Protein AF-A0A7S3CBG9-F1 (afdb_monomer)

Radius of gyration: 13.79 Å; Cα contacts (8 Å, |Δi|>4): 173; chains: 1; bounding box: 27×24×37 Å

Sequence (105 aa):
RRRILQAREARKAIGLPSAQKTNAYRLINSEGDSLSGLVVDRYGTDLVVQSSSAWVESHKDVVLAALAESAGDDPEEEDGAAETIAWRSDAGILKKEGVGVESGF

Structure (mmCIF, N/CA/C/O backbone):
data_AF-A0A7S3CBG9-F1
#
_entry.id   AF-A0A7S3CBG9-F1
#
loop_
_atom_site.group_PDB
_atom_site.id
_atom_site.type_symbol
_atom_site.label_atom_id
_atom_site.label_alt_id
_atom_site.label_comp_id
_atom_site.label_asym_id
_atom_site.label_entity_id
_atom_site.label_seq_id
_atom_site.pdbx_PDB_ins_code
_atom_site.Cartn_x
_atom_site.Cartn_y
_atom_site.Cartn_z
_atom_site.occupancy
_atom_site.B_iso_or_equiv
_atom_site.auth_seq_id
_atom_site.auth_comp_id
_atom_site.auth_asym_id
_atom_site.auth_atom_id
_atom_site.pdbx_PDB_model_num
ATOM 1 N N . ARG A 1 1 ? 4.955 -8.889 1.959 1.00 92.44 1 ARG A N 1
ATOM 2 C CA . ARG A 1 1 ? 4.261 -9.217 3.229 1.00 92.44 1 ARG A CA 1
ATOM 3 C C . ARG A 1 1 ? 4.956 -8.678 4.489 1.00 92.44 1 ARG A C 1
ATOM 5 O O . ARG A 1 1 ? 4.438 -7.729 5.048 1.00 92.44 1 ARG A O 1
ATOM 12 N N . ARG A 1 2 ? 6.140 -9.164 4.920 1.00 96.00 2 ARG A N 1
ATOM 13 C CA . ARG A 1 2 ? 6.783 -8.751 6.204 1.00 96.00 2 ARG A CA 1
ATOM 14 C C . ARG A 1 2 ? 6.778 -7.237 6.496 1.00 96.00 2 ARG A C 1
ATOM 16 O O . ARG A 1 2 ? 6.385 -6.844 7.583 1.00 96.00 2 ARG A O 1
ATOM 23 N N . ARG A 1 3 ? 7.193 -6.400 5.536 1.00 97.00 3 ARG A N 1
ATOM 24 C CA . ARG A 1 3 ? 7.226 -4.933 5.713 1.00 97.00 3 ARG A CA 1
ATOM 25 C C . ARG A 1 3 ? 5.834 -4.302 5.859 1.00 97.00 3 ARG A C 1
ATOM 27 O O . ARG A 1 3 ? 5.697 -3.335 6.588 1.00 97.00 3 ARG A O 1
ATOM 34 N N . ILE A 1 4 ? 4.809 -4.877 5.225 1.00 96.25 4 ILE A N 1
ATOM 35 C CA . ILE A 1 4 ? 3.414 -4.417 5.349 1.00 96.25 4 ILE A CA 1
ATOM 36 C C . ILE A 1 4 ? 2.925 -4.647 6.782 1.00 96.25 4 ILE A C 1
ATOM 38 O O . ILE A 1 4 ? 2.371 -3.744 7.396 1.00 96.25 4 ILE A O 1
ATOM 42 N N . LEU A 1 5 ? 3.208 -5.827 7.343 1.00 95.38 5 LEU A N 1
ATOM 43 C CA . LEU A 1 5 ? 2.869 -6.140 8.733 1.00 95.38 5 LEU A CA 1
ATOM 44 C C . LEU A 1 5 ? 3.621 -5.233 9.717 1.00 95.38 5 LEU A C 1
ATOM 46 O O . LEU A 1 5 ? 3.026 -4.716 10.648 1.00 95.38 5 LEU A O 1
ATOM 50 N N . GLN A 1 6 ? 4.908 -4.961 9.482 1.00 96.94 6 GLN A N 1
ATOM 51 C CA . GLN A 1 6 ? 5.669 -4.011 10.307 1.00 96.94 6 GLN A CA 1
ATOM 52 C C . GLN A 1 6 ? 5.085 -2.593 10.257 1.00 96.94 6 GLN A C 1
ATOM 54 O O . GLN A 1 6 ? 4.969 -1.942 11.293 1.00 96.94 6 GLN A O 1
ATOM 59 N N . ALA A 1 7 ? 4.691 -2.131 9.067 1.00 97.06 7 ALA A N 1
ATOM 60 C CA . ALA A 1 7 ? 4.043 -0.839 8.898 1.00 97.06 7 ALA A CA 1
ATOM 61 C C . ALA A 1 7 ? 2.716 -0.785 9.671 1.00 97.06 7 ALA A C 1
ATOM 63 O O . ALA A 1 7 ? 2.484 0.181 10.396 1.00 97.06 7 ALA A O 1
ATOM 64 N N . ARG A 1 8 ? 1.894 -1.841 9.589 1.00 94.50 8 ARG A N 1
ATOM 65 C CA . ARG A 1 8 ? 0.648 -2.001 10.356 1.00 94.50 8 ARG A CA 1
ATOM 66 C C . ARG A 1 8 ? 0.887 -1.907 11.862 1.00 94.50 8 ARG A C 1
ATOM 68 O O . ARG A 1 8 ? 0.254 -1.081 12.511 1.00 94.50 8 ARG A O 1
ATOM 75 N N . GLU A 1 9 ? 1.837 -2.667 12.401 1.00 94.75 9 GLU A N 1
ATOM 76 C CA . GLU A 1 9 ? 2.172 -2.616 13.832 1.00 94.75 9 GLU A CA 1
ATOM 77 C C . GLU A 1 9 ? 2.601 -1.211 14.274 1.00 94.75 9 GLU A C 1
ATOM 79 O O . GLU A 1 9 ? 2.190 -0.735 15.332 1.00 94.75 9 GLU A O 1
ATOM 84 N N . ALA A 1 10 ? 3.355 -0.488 13.440 1.00 96.25 10 ALA A N 1
ATOM 85 C CA . ALA A 1 10 ? 3.701 0.904 13.719 1.00 96.25 10 ALA A CA 1
ATOM 86 C C . ALA A 1 10 ? 2.469 1.830 13.786 1.00 96.25 10 ALA A C 1
ATOM 88 O O . ALA A 1 10 ? 2.479 2.791 14.554 1.00 96.25 10 ALA A O 1
ATOM 89 N N . ARG A 1 11 ? 1.394 1.544 13.034 1.00 95.00 11 ARG A N 1
ATOM 90 C CA . ARG A 1 11 ? 0.130 2.306 13.101 1.00 95.00 11 ARG A CA 1
ATOM 91 C C . ARG A 1 11 ? -0.639 1.959 14.366 1.00 95.00 11 ARG A C 1
ATOM 93 O O . ARG A 1 11 ? -1.078 2.870 15.068 1.00 95.00 11 ARG A O 1
ATOM 100 N N . LYS A 1 12 ? -0.704 0.674 14.718 1.00 92.62 12 LYS A N 1
ATOM 101 C CA . LYS A 1 12 ? -1.313 0.218 15.976 1.00 92.62 12 LYS A CA 1
ATOM 102 C C . LYS A 1 12 ? -0.639 0.858 17.185 1.00 92.62 12 LYS A C 1
ATOM 104 O O . LYS A 1 12 ? -1.321 1.357 18.075 1.00 92.62 12 LYS A O 1
ATOM 109 N N . ALA A 1 13 ? 0.692 0.943 17.176 1.00 94.38 13 ALA A N 1
ATOM 110 C CA . ALA A 1 13 ? 1.473 1.549 18.254 1.00 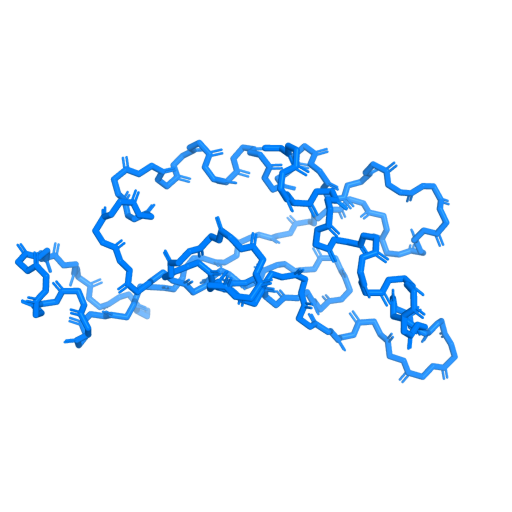94.38 13 ALA A CA 1
ATOM 111 C C . ALA A 1 13 ? 1.141 3.032 18.513 1.00 94.38 13 ALA A C 1
ATOM 113 O O . ALA A 1 13 ? 1.347 3.515 19.625 1.00 94.38 13 ALA A O 1
ATOM 114 N N . ILE A 1 14 ? 0.607 3.749 17.517 1.00 93.62 14 ILE A N 1
ATOM 115 C CA . ILE A 1 14 ? 0.149 5.142 17.653 1.00 93.62 14 ILE A CA 1
ATOM 116 C C . ILE A 1 14 ? -1.381 5.270 17.742 1.00 93.62 14 ILE A C 1
ATOM 118 O O . ILE A 1 14 ? -1.910 6.380 17.690 1.00 93.62 14 ILE A O 1
ATOM 122 N N . GLY A 1 15 ? -2.093 4.151 17.901 1.00 91.94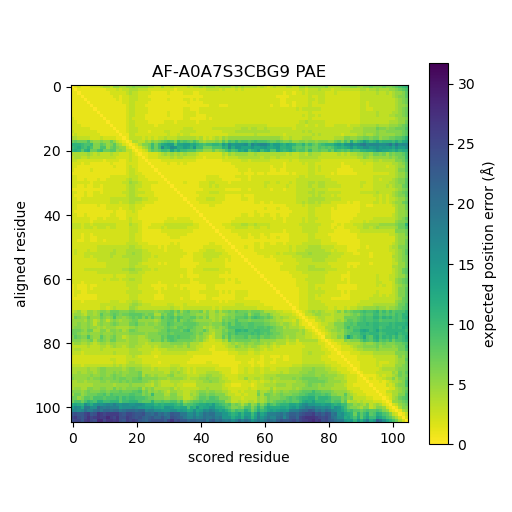 15 GLY A N 1
ATOM 123 C CA . GLY A 1 15 ? -3.544 4.108 18.085 1.00 91.94 15 GLY A CA 1
ATOM 124 C C . GLY A 1 15 ? -4.362 4.180 16.793 1.00 91.94 15 GLY A C 1
ATOM 125 O O . GLY A 1 15 ? -5.478 4.700 16.827 1.00 9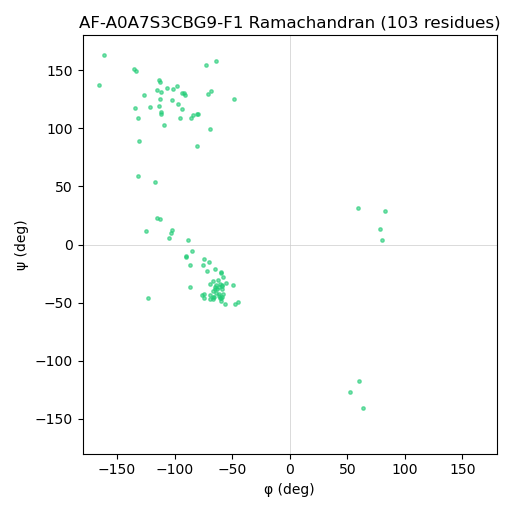1.94 15 GLY A O 1
ATOM 126 N N . LEU A 1 16 ? -3.818 3.706 15.665 1.00 92.38 16 LEU A N 1
ATOM 127 C CA . LEU A 1 16 ? -4.523 3.599 14.384 1.00 92.38 16 LEU A CA 1
ATOM 128 C C . LEU A 1 16 ? -4.728 2.128 13.952 1.00 92.38 16 LEU A C 1
ATOM 130 O O . LEU A 1 16 ? -3.791 1.340 14.089 1.00 92.38 16 LEU A O 1
ATOM 134 N N . PRO A 1 17 ? -5.888 1.781 13.358 1.00 91.56 17 PRO A N 1
ATOM 135 C CA . PRO A 1 17 ? -7.090 2.613 13.277 1.00 91.56 17 PRO A CA 1
ATOM 136 C C . PRO A 1 17 ? -7.672 2.879 14.672 1.00 91.56 17 PRO A C 1
ATOM 138 O O . PRO A 1 17 ? -7.403 2.164 15.636 1.00 91.56 17 PRO A O 1
ATOM 141 N N . SER A 1 18 ? -8.450 3.949 14.795 1.00 87.06 18 SER A N 1
ATOM 142 C CA . SER A 1 18 ? -9.123 4.289 16.044 1.00 87.06 18 SER A CA 1
ATOM 143 C C . SER A 1 18 ? -10.610 4.049 15.850 1.00 87.06 18 SER A C 1
ATOM 145 O O . SER A 1 18 ? -11.273 4.890 15.248 1.00 87.06 18 SER A O 1
ATOM 147 N N . ALA A 1 19 ? -11.133 2.940 16.381 1.00 74.69 19 ALA A N 1
ATOM 148 C CA . ALA A 1 19 ? -12.525 2.514 16.179 1.00 74.69 19 ALA A CA 1
ATOM 149 C C . ALA A 1 19 ? -13.558 3.633 16.438 1.00 74.69 19 ALA A C 1
ATOM 151 O O . ALA A 1 19 ? -14.554 3.757 15.738 1.00 74.69 19 ALA A O 1
ATOM 152 N N . GLN A 1 20 ? -13.292 4.521 17.404 1.00 79.25 20 GLN A N 1
ATOM 153 C CA . GLN A 1 20 ? -14.197 5.629 17.743 1.00 79.25 20 GLN A CA 1
ATOM 154 C C . GLN A 1 20 ? -13.946 6.930 16.960 1.00 79.25 20 GLN A C 1
ATOM 156 O O . GLN A 1 20 ? -14.735 7.865 17.086 1.00 79.25 20 GLN A O 1
ATOM 161 N N . LYS A 1 21 ? -12.837 7.049 16.215 1.00 85.44 21 LYS A N 1
ATOM 162 C CA . LYS A 1 21 ? -12.429 8.312 15.569 1.00 85.44 21 LYS A CA 1
ATOM 163 C C . LYS A 1 21 ? -12.243 8.211 14.062 1.00 85.44 21 LYS A C 1
ATOM 165 O O . LYS A 1 21 ? -12.645 9.133 13.362 1.00 85.44 21 LYS A O 1
ATOM 170 N N . THR A 1 22 ? -11.565 7.175 13.571 1.00 92.25 22 THR A N 1
ATOM 171 C CA . THR A 1 22 ? -11.249 7.034 12.146 1.00 92.25 22 THR A CA 1
ATOM 172 C C . THR A 1 22 ? -10.779 5.623 11.797 1.00 92.25 22 THR A C 1
ATOM 174 O O . THR A 1 22 ? -9.920 5.055 12.479 1.00 92.25 22 THR A O 1
ATOM 177 N N . ASN A 1 23 ? -11.281 5.118 10.673 1.00 91.38 23 ASN A N 1
ATOM 178 C CA . ASN A 1 23 ? -10.724 3.997 9.914 1.00 91.38 23 ASN A CA 1
ATOM 179 C C . ASN A 1 23 ? -9.998 4.454 8.632 1.00 91.38 23 ASN A C 1
ATOM 181 O O . ASN A 1 23 ? -9.540 3.639 7.834 1.00 91.38 23 ASN A O 1
ATOM 185 N N . ALA A 1 24 ? -9.873 5.768 8.438 1.00 95.00 24 ALA A N 1
ATOM 186 C CA . ALA A 1 24 ? -9.074 6.373 7.388 1.00 95.00 24 ALA A CA 1
ATOM 187 C C . ALA A 1 24 ? -7.671 6.687 7.920 1.00 95.00 24 ALA A C 1
ATOM 189 O O . ALA A 1 24 ? -7.521 7.504 8.839 1.00 95.00 24 ALA A O 1
ATOM 190 N N . TYR A 1 25 ? -6.644 6.047 7.363 1.00 96.00 25 TYR A N 1
ATOM 191 C CA . TYR A 1 25 ? -5.256 6.251 7.773 1.00 96.00 25 TYR A CA 1
ATOM 192 C C . TYR A 1 25 ? -4.249 5.778 6.721 1.00 96.00 25 TYR A C 1
ATOM 194 O O . TYR A 1 25 ? -4.549 4.980 5.840 1.00 96.00 25 TYR A O 1
ATOM 202 N N . ARG A 1 26 ? -3.001 6.234 6.846 1.00 97.44 26 ARG A N 1
ATOM 203 C CA . ARG A 1 26 ? -1.898 5.746 6.016 1.00 97.44 26 ARG A CA 1
ATOM 204 C C . ARG A 1 26 ? -1.361 4.427 6.553 1.00 97.44 26 ARG A C 1
ATOM 206 O O . ARG A 1 26 ? -0.712 4.430 7.599 1.00 97.44 26 ARG A O 1
ATOM 213 N N . LEU A 1 27 ? -1.549 3.335 5.818 1.00 96.94 27 LEU A N 1
ATOM 214 C CA . LEU A 1 27 ? -1.011 2.014 6.148 1.00 96.94 27 LEU A CA 1
ATOM 215 C C . LEU A 1 27 ? 0.488 1.906 5.833 1.00 96.94 27 LEU A C 1
ATOM 217 O O . LEU A 1 27 ? 1.238 1.400 6.660 1.00 96.94 27 LEU A O 1
ATOM 221 N N . ILE A 1 28 ? 0.932 2.409 4.674 1.00 98.38 28 ILE A N 1
ATOM 222 C CA . ILE A 1 28 ? 2.347 2.408 4.252 1.00 98.38 28 ILE A CA 1
ATOM 223 C C . ILE A 1 28 ? 2.772 3.831 3.886 1.00 98.38 28 ILE A C 1
ATOM 225 O O . ILE A 1 28 ? 2.113 4.504 3.098 1.00 98.38 28 ILE A O 1
ATOM 229 N N . ASN A 1 29 ? 3.885 4.286 4.455 1.00 98.31 29 ASN A N 1
ATOM 230 C CA . ASN A 1 29 ? 4.462 5.620 4.325 1.00 98.31 29 ASN A CA 1
ATOM 231 C C . ASN A 1 29 ? 5.847 5.570 3.666 1.00 98.31 29 ASN A C 1
ATOM 233 O O . ASN A 1 29 ? 6.823 6.102 4.199 1.00 98.31 29 ASN A O 1
ATOM 237 N N . SER A 1 30 ? 5.919 4.941 2.491 1.00 98.31 30 SER A N 1
ATOM 238 C CA . SER A 1 30 ? 7.085 4.975 1.607 1.00 98.31 30 SER A CA 1
ATOM 239 C C . SER A 1 30 ? 8.396 4.584 2.314 1.00 98.31 30 SER A C 1
ATOM 241 O O . SER A 1 30 ? 8.479 3.532 2.958 1.00 98.31 30 SER A O 1
ATOM 243 N N . GLU A 1 31 ? 9.437 5.416 2.228 1.00 97.94 31 GLU A N 1
ATOM 244 C CA . GLU A 1 31 ? 10.741 5.228 2.870 1.00 97.94 31 GLU A CA 1
ATOM 245 C C . GLU A 1 31 ? 10.620 5.035 4.384 1.00 97.94 31 GLU A C 1
ATOM 247 O O . GLU A 1 31 ? 11.389 4.262 4.955 1.00 97.94 31 GLU A O 1
ATOM 252 N N . GLY A 1 32 ? 9.631 5.674 5.020 1.00 97.94 32 GLY A N 1
ATOM 253 C CA . GLY A 1 32 ? 9.366 5.544 6.453 1.00 97.94 32 GLY A CA 1
ATOM 254 C C . GLY A 1 32 ? 9.048 4.110 6.885 1.00 97.94 32 GLY A C 1
ATOM 255 O O . GLY A 1 32 ? 9.331 3.747 8.020 1.00 97.94 32 GLY A O 1
AT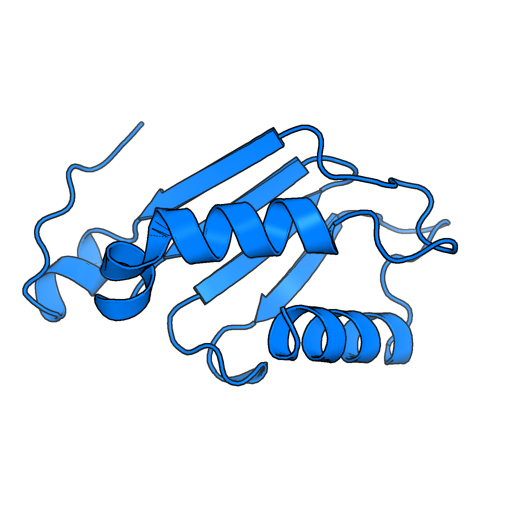OM 256 N N . ASP A 1 33 ? 8.554 3.276 5.964 1.00 98.38 33 ASP A N 1
ATOM 257 C CA . ASP A 1 33 ? 8.288 1.847 6.176 1.00 98.38 33 ASP A CA 1
ATOM 258 C C . ASP A 1 33 ? 9.211 0.941 5.347 1.00 98.38 33 ASP A C 1
ATOM 260 O O . ASP A 1 33 ? 8.909 -0.226 5.082 1.00 98.38 33 ASP A O 1
ATOM 264 N N . SER A 1 34 ? 10.370 1.460 4.924 1.00 97.38 34 SER A N 1
ATOM 265 C CA . SER A 1 34 ? 11.344 0.727 4.101 1.00 97.38 34 SER A CA 1
ATOM 266 C C . SER A 1 34 ? 10.779 0.232 2.757 1.00 97.38 34 SER A C 1
ATOM 268 O O . SER A 1 34 ? 11.193 -0.816 2.242 1.00 97.38 34 SER A O 1
ATOM 270 N N . LEU A 1 35 ? 9.826 0.973 2.188 1.00 97.56 35 LEU A N 1
ATOM 271 C CA . LEU A 1 35 ? 9.163 0.699 0.911 1.00 97.56 35 LEU A CA 1
ATOM 272 C C . LEU A 1 35 ? 9.144 1.975 0.049 1.00 97.56 35 LEU A C 1
ATOM 274 O O . LEU A 1 35 ? 8.089 2.476 -0.311 1.00 97.56 35 LEU A O 1
ATOM 278 N N . SER A 1 36 ? 10.329 2.517 -0.253 1.00 97.25 36 SER A N 1
ATOM 279 C CA . SER A 1 36 ? 10.512 3.766 -1.018 1.00 97.25 36 SER A CA 1
ATOM 280 C C . SER A 1 36 ? 9.684 3.812 -2.309 1.00 97.25 36 SER A C 1
ATOM 282 O O . SER A 1 36 ? 9.776 2.919 -3.150 1.00 97.25 36 SER A O 1
ATOM 284 N N . GLY A 1 37 ? 8.874 4.854 -2.466 1.00 96.81 37 GLY A N 1
ATOM 285 C CA . GLY A 1 37 ? 7.973 5.063 -3.597 1.00 96.81 37 GLY A CA 1
ATOM 286 C C . GLY A 1 37 ? 6.647 4.294 -3.540 1.00 96.81 37 GLY A C 1
ATOM 287 O O . GLY A 1 37 ? 5.878 4.369 -4.495 1.00 96.81 37 GLY A O 1
ATOM 288 N N . LEU A 1 38 ? 6.363 3.565 -2.453 1.00 98.50 38 LEU A N 1
ATOM 289 C CA . LEU A 1 38 ? 5.075 2.904 -2.216 1.00 98.50 38 LEU A CA 1
ATOM 290 C C . LEU A 1 38 ? 4.346 3.567 -1.046 1.00 98.50 38 LEU A C 1
ATOM 292 O O . LEU A 1 38 ? 4.750 3.450 0.112 1.00 98.50 38 LEU A O 1
ATOM 296 N N . VAL A 1 39 ? 3.220 4.203 -1.339 1.00 98.62 39 VAL A N 1
ATOM 297 C CA . VAL A 1 39 ? 2.281 4.695 -0.328 1.00 98.62 39 VAL A CA 1
ATOM 298 C C . VAL A 1 39 ? 0.989 3.903 -0.432 1.00 98.62 39 VAL A C 1
ATOM 300 O O . VAL A 1 39 ? 0.525 3.599 -1.529 1.00 98.62 39 VAL A O 1
ATOM 303 N N . VAL A 1 40 ? 0.410 3.562 0.716 1.00 98.31 40 VAL A N 1
ATOM 304 C CA . VAL A 1 40 ? -0.902 2.914 0.783 1.00 98.31 40 VAL A CA 1
ATOM 305 C C . VAL A 1 40 ? -1.723 3.603 1.853 1.00 98.31 40 VAL A C 1
ATOM 307 O O . VAL A 1 40 ? -1.356 3.577 3.030 1.00 98.31 40 VAL A O 1
ATOM 310 N N . ASP A 1 41 ? -2.830 4.196 1.433 1.00 97.94 41 ASP A N 1
ATOM 311 C CA . ASP A 1 41 ? -3.835 4.779 2.311 1.00 97.94 41 ASP A CA 1
ATOM 312 C C . ASP A 1 41 ? -5.019 3.805 2.411 1.00 97.94 41 ASP A C 1
ATOM 314 O O . ASP A 1 41 ? -5.452 3.238 1.407 1.00 97.94 41 ASP A O 1
ATOM 318 N N . ARG A 1 42 ? -5.502 3.568 3.630 1.00 95.81 42 ARG A N 1
ATOM 319 C CA . ARG A 1 42 ? -6.651 2.712 3.930 1.00 95.81 42 ARG A CA 1
ATOM 320 C C . ARG A 1 42 ? -7.839 3.581 4.319 1.00 95.81 42 ARG A C 1
ATOM 322 O O . ARG A 1 42 ? -7.679 4.501 5.119 1.00 95.81 42 ARG A O 1
ATOM 329 N N . TYR A 1 43 ? -9.004 3.267 3.765 1.00 94.88 43 TYR A N 1
ATOM 330 C CA . TYR A 1 43 ? -10.289 3.899 4.043 1.00 94.88 43 TYR A CA 1
ATOM 331 C C . TYR A 1 43 ? -11.322 2.804 4.302 1.00 94.88 43 TYR A C 1
ATOM 333 O O . TYR A 1 43 ? -11.955 2.310 3.374 1.00 94.88 43 TYR A O 1
ATOM 341 N N . GLY A 1 44 ? -11.461 2.379 5.557 1.00 92.88 44 GLY A N 1
ATOM 342 C CA . GLY A 1 44 ? -12.303 1.229 5.881 1.00 92.88 44 GLY A CA 1
ATOM 343 C C . GLY A 1 44 ? -11.816 -0.042 5.176 1.00 92.88 44 GLY A C 1
ATOM 344 O O . GLY A 1 44 ? -10.688 -0.488 5.403 1.00 92.88 44 GLY A O 1
ATOM 345 N N . THR A 1 45 ? -12.640 -0.610 4.297 1.00 94.12 45 THR A N 1
ATOM 346 C CA . THR A 1 45 ? -12.311 -1.784 3.470 1.00 94.12 45 THR A CA 1
ATOM 347 C C . THR A 1 45 ? -11.577 -1.440 2.167 1.00 94.12 45 THR A C 1
ATOM 349 O O . THR A 1 45 ? -11.128 -2.348 1.468 1.00 94.12 45 THR A O 1
ATOM 352 N N . ASP A 1 46 ? -11.400 -0.161 1.829 1.00 95.75 46 ASP A N 1
ATOM 353 C CA . ASP A 1 46 ? -10.762 0.263 0.581 1.00 95.75 46 ASP A CA 1
ATOM 354 C C . ASP A 1 46 ? -9.280 0.612 0.778 1.00 95.75 46 ASP A C 1
ATOM 356 O O . ASP A 1 46 ? -8.900 1.321 1.716 1.00 95.75 46 ASP A O 1
ATOM 360 N N . LEU A 1 47 ? -8.425 0.165 -0.146 1.00 97.75 47 LEU A N 1
ATOM 361 C CA . LEU A 1 47 ? -7.012 0.545 -0.207 1.00 97.75 47 LEU A CA 1
ATOM 362 C C . LEU A 1 47 ? -6.731 1.403 -1.441 1.00 97.75 47 LEU A C 1
ATOM 364 O O . LEU A 1 47 ? -7.045 1.025 -2.567 1.00 97.75 47 LEU A O 1
ATOM 368 N N . VAL A 1 48 ? -6.052 2.530 -1.248 1.00 98.06 48 VAL A N 1
ATOM 369 C CA . VAL A 1 48 ? -5.541 3.375 -2.331 1.00 98.06 48 VAL A CA 1
ATOM 370 C C . VAL A 1 48 ? -4.023 3.300 -2.332 1.00 98.06 48 VAL A C 1
ATOM 372 O O . VAL A 1 48 ? -3.356 3.783 -1.418 1.00 98.06 48 VAL A O 1
ATOM 375 N N . VAL A 1 49 ? -3.470 2.699 -3.380 1.00 98.25 49 VAL A N 1
ATOM 376 C CA . VAL A 1 49 ? -2.031 2.603 -3.612 1.00 98.25 49 VAL A CA 1
ATOM 377 C C . VAL A 1 49 ? -1.581 3.787 -4.451 1.00 98.25 49 VAL A C 1
ATOM 379 O O . VAL A 1 49 ? -2.150 4.046 -5.510 1.00 98.25 49 VAL A O 1
ATOM 382 N N . GLN A 1 50 ? -0.531 4.470 -4.009 1.00 97.62 50 GLN A N 1
ATOM 383 C CA . GLN A 1 50 ? 0.210 5.425 -4.821 1.00 97.62 50 GLN A CA 1
ATOM 384 C C . GLN A 1 50 ? 1.609 4.875 -5.085 1.00 97.62 50 GLN A C 1
ATOM 386 O O . GLN A 1 50 ? 2.342 4.524 -4.157 1.00 97.62 50 GLN A O 1
ATOM 391 N N . SER A 1 51 ? 1.958 4.803 -6.361 1.00 96.69 51 SER A N 1
ATOM 392 C CA . SER A 1 51 ? 3.240 4.312 -6.846 1.00 96.69 51 SER A CA 1
ATOM 393 C C . SER A 1 51 ? 4.009 5.455 -7.492 1.00 96.69 51 SER A C 1
ATOM 395 O O . SER A 1 51 ? 3.546 6.063 -8.458 1.00 96.69 51 SER A O 1
ATOM 397 N N . SER A 1 52 ? 5.177 5.765 -6.941 1.00 95.75 52 SER A N 1
ATOM 398 C CA . SER A 1 52 ? 6.056 6.838 -7.413 1.00 95.75 52 SER A CA 1
ATOM 399 C C . SER A 1 52 ? 7.472 6.361 -7.724 1.00 95.75 52 SER A C 1
ATOM 401 O O . SER A 1 52 ? 8.347 7.188 -7.955 1.00 95.75 52 SER A O 1
ATOM 403 N N . SER A 1 53 ? 7.703 5.045 -7.770 1.00 95.25 53 SER A N 1
ATOM 404 C CA . SER A 1 53 ? 8.986 4.482 -8.189 1.00 95.25 53 SER A CA 1
ATOM 405 C C . SER A 1 53 ? 8.841 3.306 -9.156 1.00 95.25 53 SER A C 1
ATOM 407 O O . SER A 1 53 ? 7.872 2.543 -9.144 1.00 95.25 53 SER A O 1
ATOM 409 N N . ALA A 1 54 ? 9.846 3.139 -10.003 1.00 95.31 54 ALA A N 1
ATOM 410 C CA . ALA A 1 54 ? 9.912 2.184 -11.089 1.00 95.31 54 ALA A CA 1
ATOM 411 C C . ALA A 1 54 ? 9.827 0.749 -10.588 1.00 95.31 54 ALA A C 1
ATOM 413 O O . ALA A 1 54 ? 9.207 -0.100 -11.228 1.00 95.31 54 ALA A O 1
ATOM 414 N N . TRP A 1 55 ? 10.433 0.466 -9.431 1.00 95.38 55 TRP A N 1
ATOM 415 C CA . TRP A 1 55 ? 10.367 -0.868 -8.851 1.00 95.38 55 TRP A CA 1
ATOM 416 C C . TRP A 1 55 ? 8.957 -1.188 -8.349 1.00 95.38 55 TRP A C 1
ATOM 418 O O . TRP A 1 55 ? 8.551 -2.340 -8.470 1.00 95.38 55 TRP A O 1
ATOM 428 N N . VAL A 1 56 ? 8.202 -0.206 -7.840 1.00 96.44 56 VAL A N 1
ATOM 429 C CA . VAL A 1 56 ? 6.816 -0.419 -7.393 1.00 96.44 56 VAL A CA 1
ATOM 430 C C . VAL A 1 56 ? 5.929 -0.746 -8.586 1.00 96.44 56 VAL A C 1
ATOM 432 O O . VAL A 1 56 ? 5.207 -1.739 -8.536 1.00 96.44 56 VAL A O 1
ATOM 435 N N . GLU A 1 57 ? 6.057 -0.001 -9.687 1.00 95.69 57 GLU A N 1
ATOM 436 C CA . GLU A 1 57 ? 5.360 -0.319 -10.942 1.00 95.69 57 GLU A CA 1
ATOM 437 C C . GLU A 1 57 ? 5.753 -1.699 -11.483 1.00 95.69 57 GLU A C 1
ATOM 439 O O . GLU A 1 57 ? 4.892 -2.511 -11.814 1.00 95.69 57 GLU A O 1
ATOM 444 N N . SER A 1 58 ? 7.052 -2.011 -11.508 1.00 95.50 58 SER A N 1
ATOM 445 C CA . SER A 1 58 ? 7.557 -3.289 -12.036 1.00 95.50 58 SER A CA 1
ATOM 446 C C . SER A 1 58 ? 7.111 -4.504 -11.214 1.00 95.50 58 SER A C 1
ATOM 448 O O . SER A 1 58 ? 7.126 -5.622 -11.720 1.00 95.50 58 SER A O 1
ATOM 450 N N . HIS A 1 59 ? 6.727 -4.303 -9.950 1.00 96.75 59 HIS A N 1
ATOM 451 C CA . HIS A 1 59 ? 6.273 -5.358 -9.040 1.00 96.75 59 HIS A CA 1
ATOM 452 C C . HIS A 1 59 ? 4.805 -5.186 -8.633 1.00 96.75 59 HIS A C 1
ATOM 454 O O . HIS A 1 59 ? 4.396 -5.714 -7.596 1.00 96.75 59 HIS A O 1
ATOM 460 N N . LYS A 1 60 ? 4.005 -4.474 -9.436 1.00 96.25 60 LYS A N 1
ATOM 461 C CA . LYS A 1 60 ? 2.600 -4.165 -9.147 1.00 96.25 60 LYS A CA 1
ATOM 462 C C . LYS A 1 60 ? 1.797 -5.382 -8.694 1.00 96.25 60 LYS A C 1
ATOM 464 O O . LYS A 1 60 ? 1.199 -5.340 -7.623 1.00 96.25 60 LYS A O 1
ATOM 469 N N . ASP A 1 61 ? 1.846 -6.481 -9.441 1.00 97.50 61 ASP A N 1
ATOM 470 C CA . ASP A 1 61 ? 1.077 -7.691 -9.116 1.00 97.50 61 ASP A CA 1
ATOM 471 C C . ASP A 1 61 ? 1.500 -8.309 -7.777 1.00 97.50 61 ASP A C 1
ATOM 473 O O . ASP A 1 61 ? 0.661 -8.731 -6.982 1.00 97.50 61 ASP A O 1
ATOM 477 N N . VAL A 1 62 ? 2.803 -8.296 -7.477 1.00 97.56 62 VAL A N 1
ATOM 478 C CA . VAL A 1 62 ? 3.347 -8.790 -6.203 1.00 97.56 62 VAL A CA 1
ATOM 479 C C . VAL A 1 62 ? 2.899 -7.905 -5.041 1.00 97.56 62 VAL A C 1
ATOM 481 O O . VAL A 1 62 ? 2.574 -8.411 -3.966 1.00 97.56 62 VAL A O 1
ATOM 484 N N . VAL A 1 63 ? 2.876 -6.584 -5.238 1.00 97.69 63 VAL A N 1
ATOM 485 C CA . VAL A 1 63 ? 2.402 -5.627 -4.231 1.00 97.69 63 VAL A CA 1
ATOM 486 C C . VAL A 1 63 ? 0.905 -5.805 -3.989 1.00 97.69 63 VAL A C 1
ATOM 488 O O . VAL A 1 63 ? 0.500 -5.904 -2.833 1.00 97.69 63 VAL A O 1
ATOM 491 N N . LEU A 1 64 ? 0.098 -5.905 -5.048 1.00 97.31 64 LEU A N 1
ATOM 492 C CA . LEU A 1 64 ? -1.349 -6.114 -4.958 1.00 97.31 64 LEU A CA 1
ATOM 493 C C . LEU A 1 64 ? -1.688 -7.418 -4.230 1.00 97.31 64 LEU A C 1
ATOM 495 O O . LEU A 1 64 ? -2.473 -7.394 -3.285 1.00 97.31 64 LEU A O 1
ATOM 499 N N . ALA A 1 65 ? -1.047 -8.529 -4.603 1.00 96.38 65 ALA A N 1
ATOM 500 C CA . ALA A 1 65 ? -1.235 -9.813 -3.930 1.00 96.38 65 ALA A CA 1
ATOM 501 C C . ALA A 1 65 ? -0.851 -9.730 -2.446 1.00 96.38 65 ALA A C 1
ATOM 503 O O . ALA A 1 65 ? -1.620 -10.126 -1.573 1.00 96.38 65 ALA A O 1
ATOM 504 N N . ALA A 1 66 ? 0.301 -9.124 -2.137 1.00 96.56 66 ALA A N 1
ATOM 505 C CA . ALA A 1 66 ? 0.741 -8.966 -0.758 1.00 96.56 66 ALA A CA 1
ATOM 506 C C . ALA A 1 66 ? -0.194 -8.070 0.071 1.00 96.56 66 ALA A C 1
ATOM 508 O O . ALA A 1 66 ? -0.340 -8.315 1.269 1.00 96.56 66 ALA A O 1
ATOM 509 N N . LEU A 1 67 ? -0.795 -7.035 -0.523 1.00 96.25 67 LEU A N 1
ATOM 510 C CA . LEU A 1 67 ? -1.777 -6.178 0.146 1.00 96.25 67 LEU A CA 1
ATOM 511 C C . LEU A 1 67 ? -3.080 -6.930 0.406 1.00 96.25 67 LEU A C 1
ATOM 513 O O . LEU A 1 67 ? -3.555 -6.899 1.536 1.00 96.25 67 LEU A O 1
ATOM 517 N N . ALA A 1 68 ? -3.603 -7.648 -0.591 1.00 93.69 68 ALA A N 1
ATOM 518 C CA . ALA A 1 68 ? -4.818 -8.448 -0.454 1.00 93.69 68 ALA A CA 1
ATOM 519 C C . ALA A 1 68 ? -4.674 -9.515 0.645 1.00 93.69 68 ALA A C 1
ATOM 521 O O . ALA A 1 68 ? -5.540 -9.634 1.507 1.00 93.69 68 ALA A O 1
ATOM 522 N N . GLU A 1 69 ? -3.541 -10.221 0.676 1.00 92.62 69 GLU A N 1
ATOM 523 C CA . GLU A 1 69 ? -3.234 -11.197 1.727 1.00 92.62 69 GLU A CA 1
ATOM 524 C C . GLU A 1 69 ? -3.088 -10.551 3.111 1.00 92.62 69 GLU A C 1
ATOM 526 O O . GLU A 1 69 ? -3.506 -11.136 4.102 1.00 92.62 69 GLU A O 1
ATOM 531 N N . SER A 1 70 ? -2.485 -9.357 3.199 1.00 91.56 70 SER A N 1
ATOM 532 C CA . SER A 1 70 ? -2.184 -8.729 4.497 1.00 91.56 70 SER A CA 1
ATOM 533 C C . SER A 1 70 ? -3.329 -7.897 5.068 1.00 91.56 70 SER A C 1
ATOM 535 O O . SER A 1 70 ? -3.286 -7.531 6.244 1.00 91.56 70 SER A O 1
ATOM 537 N N . ALA A 1 71 ? -4.312 -7.518 4.248 1.00 83.31 71 ALA A N 1
ATOM 538 C CA . ALA A 1 71 ? -5.376 -6.601 4.644 1.00 83.31 71 ALA A CA 1
ATOM 539 C C . ALA A 1 71 ? -6.268 -7.187 5.745 1.00 83.31 71 ALA A C 1
ATOM 541 O O . ALA A 1 71 ? -6.640 -6.441 6.642 1.00 83.31 71 ALA A O 1
ATOM 542 N N . GLY A 1 72 ? -6.527 -8.500 5.710 1.00 81.12 72 GLY A N 1
ATOM 543 C CA . GLY A 1 72 ? -7.374 -9.217 6.673 1.00 81.12 72 GLY A CA 1
ATOM 544 C C . GLY A 1 72 ? -6.623 -10.020 7.741 1.00 81.12 72 GLY A C 1
ATOM 545 O O . GLY A 1 72 ? -7.234 -10.848 8.407 1.00 81.12 72 GLY A O 1
ATOM 546 N N . ASP A 1 73 ? -5.309 -9.828 7.886 1.00 84.19 73 ASP A N 1
ATOM 547 C CA . ASP A 1 73 ? -4.496 -10.587 8.850 1.00 84.19 73 ASP A CA 1
ATOM 548 C C . ASP A 1 73 ? -4.692 -10.144 10.310 1.00 84.19 73 ASP A C 1
ATOM 550 O O . ASP A 1 73 ? -4.279 -10.862 11.222 1.00 84.19 73 ASP A O 1
ATOM 554 N N . ASP A 1 74 ? -5.256 -8.956 10.545 1.00 82.38 74 ASP A N 1
ATOM 555 C CA . ASP A 1 74 ? -5.424 -8.411 11.891 1.00 82.38 74 ASP A CA 1
ATOM 556 C C . ASP A 1 74 ? -6.829 -8.722 12.428 1.00 82.38 74 ASP A C 1
ATOM 558 O O . ASP A 1 74 ? -7.801 -8.132 11.956 1.00 82.38 74 ASP A O 1
ATOM 562 N N . PRO A 1 75 ? -6.967 -9.627 13.412 1.00 78.38 75 PRO A N 1
ATOM 563 C CA . PRO A 1 75 ? -8.269 -9.980 13.967 1.00 78.38 75 PRO A CA 1
ATOM 564 C C . PRO A 1 75 ? -8.894 -8.852 14.801 1.00 78.38 75 PRO A C 1
ATOM 566 O O . PRO A 1 75 ? -10.079 -8.928 15.118 1.00 78.38 75 PRO A O 1
ATOM 569 N N . GLU A 1 76 ? -8.116 -7.838 15.195 1.00 79.19 76 GLU A N 1
ATOM 570 C CA . GLU A 1 76 ? -8.599 -6.688 15.970 1.00 79.19 76 GLU A CA 1
ATOM 571 C C . GLU A 1 76 ? -9.076 -5.534 15.076 1.00 79.19 76 GLU A C 1
ATOM 573 O O . GLU A 1 76 ? -9.660 -4.570 15.572 1.00 79.19 76 GLU A O 1
ATOM 578 N N . GLU A 1 77 ? -8.823 -5.601 13.768 1.00 79.81 77 GLU A N 1
ATOM 579 C CA . GLU A 1 77 ? -9.227 -4.565 12.825 1.00 79.81 77 GLU A CA 1
ATOM 580 C C . GLU A 1 77 ? -10.681 -4.770 12.381 1.00 79.81 77 GLU A C 1
ATOM 582 O O . GLU A 1 77 ? -10.995 -5.712 11.656 1.00 79.81 77 GLU A O 1
ATOM 587 N N . GLU A 1 78 ? -11.568 -3.861 12.798 1.00 80.88 78 GLU A N 1
ATOM 588 C CA . GLU A 1 78 ? -13.014 -3.950 12.531 1.00 80.88 78 GLU A CA 1
ATOM 589 C C . GLU A 1 78 ? -13.359 -4.004 11.036 1.00 80.88 78 GLU A C 1
ATOM 591 O O . GLU A 1 78 ? -14.296 -4.701 10.652 1.00 80.88 78 GLU A O 1
ATOM 596 N N . ASP A 1 79 ? -12.595 -3.309 10.187 1.00 82.94 79 ASP A N 1
ATOM 597 C CA . ASP A 1 79 ? -12.850 -3.271 8.744 1.00 82.94 79 ASP A CA 1
ATOM 598 C C . ASP A 1 79 ? -12.445 -4.575 8.024 1.00 82.94 79 ASP A C 1
ATOM 600 O O . ASP A 1 79 ? -12.814 -4.774 6.873 1.00 82.94 79 ASP A O 1
ATOM 604 N N . GLY A 1 80 ? -11.693 -5.483 8.660 1.00 86.12 80 GLY A N 1
ATOM 605 C CA . GLY A 1 80 ? -11.375 -6.801 8.099 1.00 86.12 80 GLY A CA 1
ATOM 606 C C . GLY A 1 80 ? -10.533 -6.777 6.812 1.00 86.12 80 GLY A C 1
ATOM 607 O O . GLY A 1 80 ? -9.572 -6.020 6.691 1.00 86.12 80 GLY A O 1
ATOM 608 N N . ALA A 1 81 ? -10.838 -7.658 5.853 1.00 89.94 81 ALA A N 1
ATOM 609 C CA . ALA A 1 81 ? -10.111 -7.745 4.582 1.00 89.94 81 ALA A CA 1
ATOM 610 C C . ALA A 1 81 ? -10.434 -6.570 3.642 1.00 89.94 81 ALA A C 1
ATOM 612 O O . ALA A 1 81 ? -11.513 -5.989 3.706 1.00 89.94 81 ALA A O 1
ATOM 613 N N . ALA A 1 82 ? -9.509 -6.240 2.736 1.00 92.19 82 ALA A N 1
ATOM 614 C CA . ALA A 1 82 ? -9.762 -5.210 1.734 1.00 92.19 82 ALA A CA 1
ATOM 615 C C . ALA A 1 82 ? -10.777 -5.704 0.688 1.00 92.19 82 ALA A C 1
ATOM 617 O O . ALA A 1 82 ? -10.588 -6.772 0.103 1.00 92.19 82 ALA A O 1
ATOM 618 N N . GLU A 1 83 ? -11.815 -4.912 0.425 1.00 93.88 83 GLU A N 1
ATOM 619 C CA . GLU A 1 83 ? -12.812 -5.180 -0.619 1.00 93.88 83 GLU A CA 1
ATOM 620 C C . GLU A 1 83 ? -12.367 -4.622 -1.972 1.00 93.88 83 GLU A C 1
ATOM 622 O O . GLU A 1 83 ? -12.575 -5.257 -3.008 1.00 93.88 83 GLU A O 1
ATOM 627 N N . THR A 1 84 ? -11.706 -3.459 -1.973 1.00 96.06 84 THR A N 1
ATOM 628 C CA . THR A 1 84 ? -11.156 -2.858 -3.189 1.00 96.06 8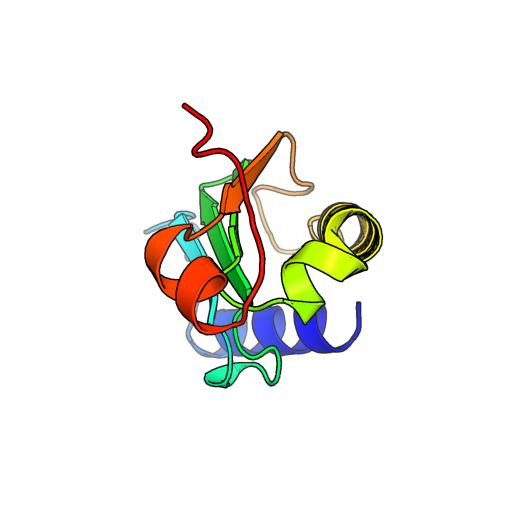4 THR A CA 1
ATOM 629 C C . THR A 1 84 ? -9.721 -2.373 -3.001 1.00 96.06 84 THR A C 1
ATOM 631 O O . THR A 1 84 ? -9.299 -1.978 -1.913 1.00 96.06 84 THR A O 1
ATOM 634 N N . ILE A 1 85 ? -8.947 -2.417 -4.090 1.00 97.25 85 ILE A N 1
ATOM 635 C CA . ILE A 1 85 ? -7.595 -1.855 -4.149 1.00 97.25 85 ILE A CA 1
ATOM 636 C C . ILE A 1 85 ? -7.476 -1.006 -5.417 1.00 97.25 85 ILE A C 1
ATOM 638 O O . ILE A 1 85 ? -7.418 -1.529 -6.531 1.00 97.25 85 ILE A O 1
ATOM 642 N N . ALA A 1 86 ? -7.422 0.313 -5.254 1.00 97.25 86 ALA A N 1
ATOM 643 C CA . ALA A 1 86 ? -7.212 1.265 -6.336 1.00 97.25 86 ALA A CA 1
ATOM 644 C C . ALA A 1 86 ? -5.714 1.554 -6.515 1.00 97.25 86 ALA A C 1
ATOM 646 O O . ALA A 1 86 ? -5.031 1.924 -5.564 1.00 97.25 86 ALA A O 1
ATOM 647 N N . TRP A 1 87 ? -5.200 1.435 -7.742 1.00 96.94 87 TRP A N 1
ATOM 648 C CA . TRP A 1 87 ? -3.802 1.745 -8.068 1.00 96.94 87 TRP A CA 1
ATOM 649 C C . TRP A 1 87 ? -3.683 3.102 -8.760 1.00 96.94 87 TRP A C 1
ATOM 651 O O . TRP A 1 87 ? -4.286 3.322 -9.811 1.00 96.94 87 TRP A O 1
ATOM 661 N N . ARG A 1 88 ? -2.872 4.000 -8.203 1.00 95.56 88 ARG A N 1
ATOM 662 C CA . ARG A 1 88 ? -2.576 5.326 -8.751 1.00 95.56 88 ARG A CA 1
ATOM 663 C C . ARG A 1 88 ? -1.078 5.466 -8.996 1.00 95.56 88 ARG A C 1
ATOM 665 O O . ARG A 1 88 ? -0.285 5.424 -8.062 1.00 95.56 88 ARG A O 1
ATOM 672 N N . SER A 1 89 ? -0.696 5.677 -10.246 1.00 94.50 89 SER A N 1
ATOM 673 C CA . SER A 1 89 ? 0.697 5.926 -10.621 1.00 94.50 89 SER A CA 1
ATOM 674 C C . SER A 1 89 ? 0.976 7.428 -10.664 1.00 94.50 89 SER A C 1
ATOM 676 O O . SER A 1 89 ? 0.242 8.177 -11.313 1.00 94.50 89 SER A O 1
ATOM 678 N N . ASP A 1 90 ? 2.049 7.883 -10.017 1.00 91.38 90 ASP A N 1
ATOM 679 C CA . ASP A 1 90 ? 2.536 9.258 -10.153 1.00 91.38 90 ASP A CA 1
ATOM 680 C C . ASP A 1 90 ? 3.355 9.382 -11.441 1.00 91.38 90 ASP A C 1
ATOM 682 O O . ASP A 1 90 ? 4.582 9.261 -11.458 1.00 91.38 90 ASP A O 1
ATOM 686 N N . ALA A 1 91 ? 2.657 9.620 -12.551 1.00 88.38 91 ALA A N 1
ATOM 687 C CA . ALA A 1 91 ? 3.279 9.738 -13.866 1.00 88.38 91 ALA A CA 1
ATOM 688 C C . ALA A 1 91 ? 4.346 10.847 -13.935 1.00 88.38 91 ALA A C 1
ATOM 690 O O . ALA A 1 91 ? 5.293 10.748 -14.718 1.00 88.38 91 ALA A O 1
ATOM 691 N N .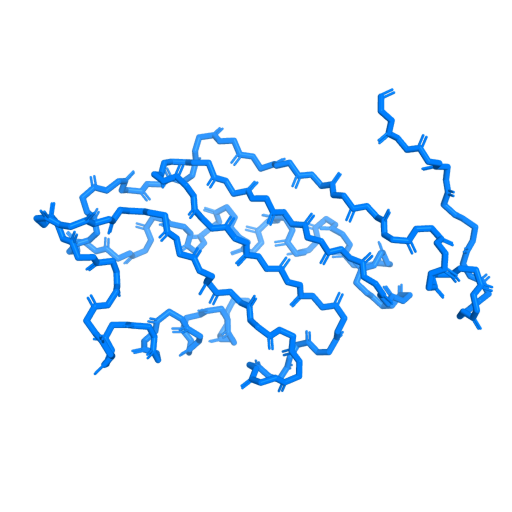 GLY A 1 92 ? 4.224 11.897 -13.114 1.00 89.44 92 GLY A N 1
ATOM 692 C CA . GLY A 1 92 ? 5.185 12.995 -13.068 1.00 89.44 92 GLY A CA 1
ATOM 693 C C . GLY A 1 92 ? 6.528 12.568 -12.479 1.00 89.44 92 GLY A C 1
ATOM 694 O O . GLY A 1 92 ? 7.577 12.927 -13.025 1.00 89.44 92 GLY A O 1
ATOM 695 N N . ILE A 1 93 ? 6.508 11.796 -11.391 1.00 90.44 93 ILE A N 1
ATOM 696 C CA . ILE A 1 93 ? 7.718 11.239 -10.772 1.00 90.44 93 ILE A CA 1
ATOM 697 C C . ILE A 1 93 ? 8.264 10.081 -11.607 1.00 90.44 93 ILE A C 1
ATOM 699 O O . ILE A 1 93 ? 9.451 10.075 -11.925 1.00 90.44 93 ILE A O 1
ATOM 703 N N . LEU A 1 94 ? 7.408 9.160 -12.047 1.00 91.56 94 LEU A N 1
ATOM 704 C CA . LEU A 1 94 ? 7.815 7.974 -12.806 1.00 91.56 94 LEU A CA 1
ATOM 705 C C . LEU A 1 94 ? 8.501 8.332 -14.129 1.00 91.56 94 LEU A C 1
ATOM 707 O O . LEU A 1 94 ? 9.495 7.709 -14.499 1.00 91.56 94 LEU A O 1
ATOM 711 N N . LYS A 1 95 ? 8.081 9.424 -14.779 1.00 91.19 95 LYS A N 1
ATOM 712 C CA . LYS A 1 95 ? 8.790 9.968 -15.944 1.00 91.19 95 LYS A CA 1
ATOM 713 C C . LYS A 1 95 ? 10.242 10.349 -15.632 1.00 91.19 95 LY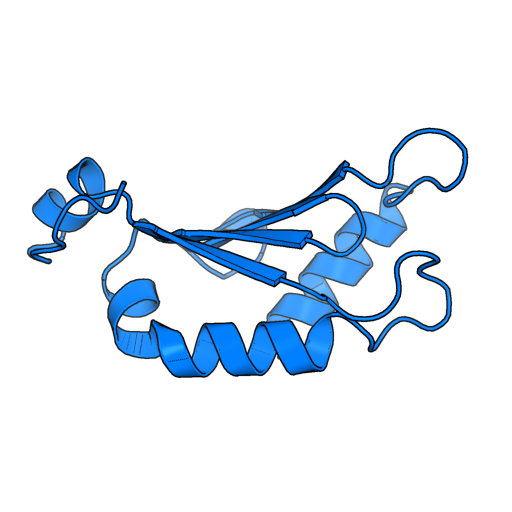S A C 1
ATOM 715 O O . LYS A 1 95 ? 11.105 10.181 -16.491 1.00 91.19 95 LYS A O 1
ATOM 720 N N . LYS A 1 96 ? 10.535 10.853 -14.426 1.00 90.19 96 LYS A N 1
ATOM 721 C CA . LYS A 1 96 ? 11.909 11.172 -13.988 1.00 90.19 96 LYS A CA 1
ATOM 722 C C . LYS A 1 96 ? 12.737 9.916 -13.714 1.00 90.19 96 LYS A C 1
ATOM 724 O O . LYS A 1 96 ? 13.956 9.981 -13.814 1.00 90.19 96 LYS A O 1
ATOM 729 N N . GLU A 1 97 ? 12.086 8.790 -13.431 1.00 88.31 97 GLU A N 1
ATOM 730 C CA . GLU A 1 97 ? 12.724 7.475 -13.303 1.00 88.31 97 GLU A CA 1
ATOM 731 C C . GLU A 1 97 ? 12.821 6.708 -14.635 1.00 88.31 97 GLU A C 1
ATOM 733 O O . GLU A 1 97 ? 13.292 5.574 -14.670 1.00 88.31 97 GLU A O 1
ATOM 738 N N . GLY A 1 98 ? 12.399 7.318 -15.749 1.00 89.56 98 GLY A N 1
ATOM 739 C CA . GLY A 1 98 ? 12.419 6.687 -17.071 1.00 89.56 98 GLY A CA 1
ATOM 740 C C . GLY A 1 98 ? 11.271 5.704 -17.316 1.00 89.56 98 GLY A C 1
ATOM 741 O O . GLY A 1 98 ? 11.310 4.961 -18.295 1.00 89.56 98 GLY A O 1
ATOM 742 N N . VAL A 1 99 ? 10.242 5.708 -16.465 1.00 87.94 99 VAL A N 1
ATOM 743 C CA . VAL A 1 99 ? 9.060 4.850 -16.592 1.00 87.94 99 VAL A CA 1
ATOM 744 C C . VAL A 1 99 ? 7.927 5.612 -17.272 1.00 87.94 99 VAL A C 1
ATOM 746 O O . VAL A 1 99 ? 7.470 6.652 -16.797 1.00 87.94 99 VAL A O 1
ATOM 749 N N . GLY A 1 100 ? 7.463 5.077 -18.402 1.00 82.25 100 GLY A N 1
ATOM 750 C CA . GLY A 1 100 ? 6.257 5.542 -19.076 1.00 82.25 100 GLY A CA 1
ATOM 751 C C . GLY A 1 100 ? 5.031 4.851 -18.494 1.00 82.25 100 GLY A C 1
ATOM 752 O O . GLY A 1 100 ? 4.829 3.665 -18.728 1.00 82.25 100 GLY A O 1
ATOM 753 N N . VAL A 1 101 ? 4.214 5.594 -17.756 1.00 78.44 101 VAL A N 1
ATOM 754 C CA . VAL A 1 101 ? 2.888 5.157 -17.303 1.00 78.44 101 VAL A CA 1
ATOM 755 C C . VAL A 1 101 ? 1.833 6.039 -17.951 1.00 78.44 101 VAL A C 1
ATOM 757 O O . VAL A 1 101 ? 1.965 7.265 -17.971 1.00 78.44 101 VAL A O 1
ATOM 760 N N . GLU A 1 102 ? 0.785 5.420 -18.489 1.00 68.19 102 GLU A N 1
ATOM 761 C CA . GLU A 1 102 ? -0.393 6.160 -18.931 1.00 68.19 102 GLU A CA 1
ATOM 762 C C . GLU A 1 102 ? -1.111 6.731 -17.703 1.00 68.19 102 GLU A C 1
ATOM 764 O O . GLU A 1 102 ? -1.318 6.042 -16.701 1.00 68.19 102 GLU A O 1
ATOM 769 N N . SER A 1 103 ? -1.464 8.016 -17.751 1.00 56.56 103 SER A N 1
ATOM 770 C CA . SER A 1 103 ? -2.214 8.657 -16.674 1.00 56.56 103 SER A CA 1
ATOM 771 C C . SER A 1 103 ? -3.639 8.103 -16.653 1.00 56.56 103 SER A C 1
ATOM 773 O O . SER A 1 103 ? -4.473 8.520 -17.454 1.00 56.56 103 SER A O 1
ATOM 775 N N . GLY A 1 104 ? -3.907 7.159 -15.753 1.00 56.12 104 GLY A N 1
ATOM 776 C CA . GLY A 1 104 ? -5.237 6.591 -15.553 1.00 56.12 104 GLY A CA 1
ATOM 777 C C . GLY A 1 104 ? -6.141 7.497 -14.711 1.00 56.12 104 GLY A C 1
ATOM 778 O O . GLY A 1 104 ? -5.919 7.655 -13.504 1.00 56.12 104 GLY A O 1
ATOM 779 N N . PHE A 1 10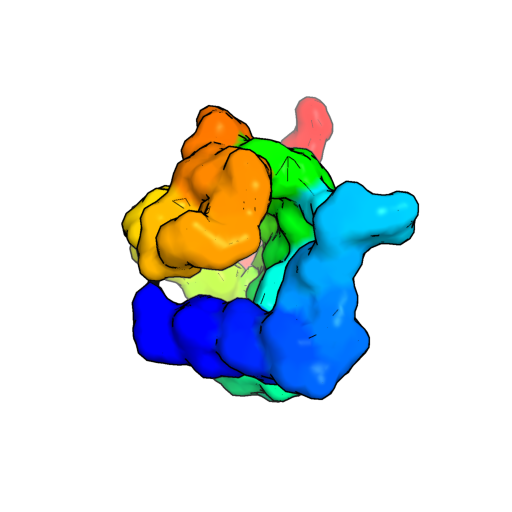5 ? -7.182 8.037 -15.346 1.00 45.47 105 PHE A N 1
ATOM 780 C CA . PHE A 1 105 ? -8.478 8.327 -14.729 1.00 45.47 105 PHE A CA 1
ATOM 781 C C . PHE A 1 105 ? -9.562 7.628 -15.539 1.00 45.47 105 PHE A C 1
ATOM 783 O O . PHE A 1 105 ? -9.511 7.741 -16.784 1.00 45.47 105 PHE A O 1
#

Organism: NCBI:txid1461544

Secondary structure (DSSP, 8-state):
-HHHHHHHHHHHHTT-SBTTTBSEEEEEEGGGGT-TTEEEEEETTEEEEEE-SHHHHHTHHHHHHHHHHHHT--TT-TT-S-SEEEEEE-HHHHHHTT-------

InterPro domains:
  IPR029063 S-adenosyl-L-methionine-dependent methyltransferase superfamily [SSF53335] (3-88)

pLDDT: mean 91.56, std 9.05, range [45.47, 98.62]

Foldseek 3Di:
DVLLVVLQVVCVVVCPPPPVPAVWAWSDDAVVSPHHQWTWIGHLLEIEIEGQEPVCVVCVVVVVVVQQVPQQPDPPRPSHGRPYYHYAYPCVNVVVVVDDDDHDD

Mean predicted aligned error: 3.98 Å

Nearest PDB structures (foldseek):
  4dmg-assembly1_B  TM=8.549E-01  e=1.559E-05  Thermus thermophilus HB8
  2as0-assembly1_B  TM=8.287E-01  e=1.780E-05  Pyrococcus horikoshii
  3ldf-assembly1_A  TM=8.805E-01  e=2.703E-04  Streptococcus mutans UA159
  3vse-assembly3_C  TM=7.984E-01  e=9.990E-05  Staphylococcus aureus subsp. aureus Mu50
  2b78-assembly1_A  TM=8.861E-01  e=3.766E-04  Streptococcus mutans

Solvent-accessible surface area (backbone 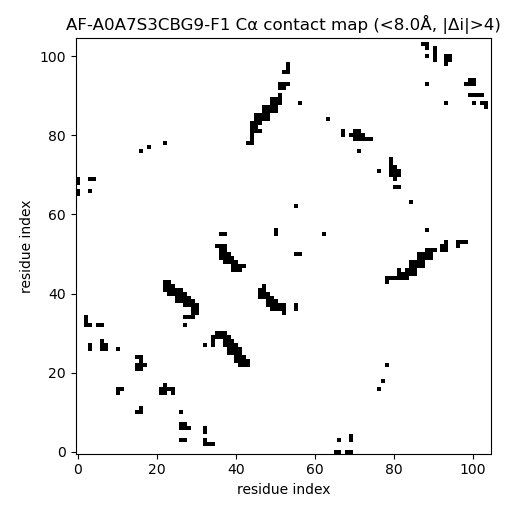atoms only — not comparable to full-atom values): 5848 Å² total; per-residue (Å²): 88,74,56,58,56,53,26,42,52,58,34,46,76,74,56,41,72,27,94,93,79,39,56,64,46,73,50,36,60,16,60,84,42,78,37,67,34,38,34,30,38,32,48,56,32,35,34,42,35,40,31,46,31,62,68,47,62,76,38,42,70,60,51,52,52,34,46,58,65,54,43,45,68,47,90,85,47,89,54,40,46,54,79,46,76,47,82,43,71,39,43,78,50,18,48,78,70,72,37,90,57,83,84,86,128